Protein AF-A0A358DXE5-F1 (afdb_monomer_lite)

Organism: NCBI:txid589873

pLDDT: mean 89.89, std 9.3, range [58.56, 98.38]

Radius of gyration: 18.25 Å; chains: 1; bounding box: 36×35×65 Å

Foldseek 3Di:
DDWDFQADAQKKWFADPNWIWIFHHDPDDPVPTGDTGTFDKAWDDWQPDDDPNFTWTWIWTDRPPDIDIATDGPPQDDDLVQFDDDPPDGSRMDGAHPQWTFTAHSDHRPDDGCRHVNIHGNVNDPDDDFWDQWDFAQDDDPPDPDDSVDGPGTDVVRGTTDD

InterPro domains:
  IPR000223 Peptidase S26A, signal peptidase I [PR00727] (1-13)
  IPR000223 Peptidase S26A, signal peptidase I [PR00727] (96-115)
  IPR000223 Peptidase S26A, signal peptidase I [PTHR43390] (1-136)
  IPR000223 Peptidase S26A, signal peptidase I [TIGR02227] (1-136)
  IPR019533 Peptidase S26 [PF10502] (1-133)
  IPR019533 Peptidase S26 [cd06530] (101-129)
  IPR019757 Peptidase S26A, signal peptidase I, lysine active site [PS00760] (3-15)
  IPR019758 Peptidase S26A, signal peptidase I, conserved site [PS00761] (101-114)
  IPR019766 Signal peptidase I, all-beta subdomain [G3DSA:2.170.230.10] (13-95)
  IPR036286 LexA/Signal peptidase-like superfamily [SSF51306] (1-161)

Secondary structure (DSSP, 8-state):
---EEEE-TT-EEEEETTEEEEE----S-GGGSPP-EEPPEEEEEEEEEEETTEEEEEEEEEETTEEEEEEE-SS----GGGS---TTS-TTEEEPPTTEEEEE-SBGGG--SHHHH--EEGGG------EE---EE----TT--S-TTS-SEE-GGG-EE--

Structure (mmCIF, N/CA/C/O backbone):
data_AF-A0A358DXE5-F1
#
_entry.id   AF-A0A358DXE5-F1
#
loop_
_atom_site.group_PDB
_atom_site.id
_atom_site.type_symbol
_atom_site.label_atom_id
_atom_site.label_alt_id
_atom_site.label_comp_id
_atom_site.label_asym_id
_atom_site.label_entity_id
_atom_site.label_seq_id
_atom_site.pdbx_PDB_ins_code
_atom_site.Cartn_x
_atom_site.Cartn_y
_atom_site.Cartn_z
_atom_site.occupancy
_atom_site.B_iso_or_equiv
_atom_site.auth_seq_id
_atom_site.auth_comp_id
_atom_site.auth_asym_id
_atom_site.auth_atom_id
_atom_site.pdbx_PDB_model_num
ATOM 1 N N . TYR A 1 1 ? -9.423 -4.821 -10.166 1.00 83.38 1 TYR A N 1
ATOM 2 C CA . TYR A 1 1 ? -8.188 -4.183 -9.662 1.00 83.38 1 TYR A CA 1
ATOM 3 C C . TYR A 1 1 ? -7.324 -5.237 -8.998 1.00 83.38 1 TYR A C 1
ATOM 5 O O . TYR A 1 1 ? -7.888 -6.139 -8.401 1.00 83.38 1 TYR A O 1
ATOM 13 N N . ILE A 1 2 ? -5.997 -5.115 -9.071 1.00 90.69 2 ILE A N 1
ATOM 14 C CA . ILE A 1 2 ? -5.077 -5.887 -8.223 1.00 90.69 2 ILE A CA 1
ATOM 15 C C . ILE A 1 2 ? -4.448 -4.903 -7.235 1.00 90.69 2 ILE A C 1
ATOM 17 O O . ILE A 1 2 ? -3.934 -3.847 -7.633 1.00 90.69 2 ILE A O 1
ATOM 21 N N . LYS A 1 3 ? -4.605 -5.208 -5.949 1.00 95.06 3 LYS A N 1
ATOM 22 C CA . LYS A 1 3 ? -4.135 -4.436 -4.797 1.00 95.06 3 LYS A CA 1
ATOM 23 C C . LYS A 1 3 ? -3.780 -5.419 -3.688 1.00 95.06 3 LYS A C 1
ATOM 25 O O . LYS A 1 3 ? -4.319 -6.523 -3.650 1.00 95.06 3 LYS A O 1
ATOM 30 N N . ARG A 1 4 ? -2.902 -5.002 -2.790 1.00 95.44 4 ARG A N 1
ATOM 31 C CA . ARG A 1 4 ? -2.507 -5.767 -1.617 1.00 95.44 4 ARG A CA 1
ATOM 32 C C . ARG A 1 4 ? -3.331 -5.344 -0.417 1.00 95.44 4 ARG A C 1
ATOM 34 O O . ARG A 1 4 ? -3.495 -4.149 -0.189 1.00 95.44 4 ARG A O 1
ATOM 41 N N . VAL A 1 5 ? -3.825 -6.314 0.343 1.00 96.50 5 VAL A N 1
ATOM 42 C CA . VAL A 1 5 ? -4.445 -6.062 1.648 1.00 96.50 5 VAL A CA 1
ATOM 43 C C . VAL A 1 5 ? -3.354 -5.659 2.632 1.00 96.50 5 VAL A C 1
ATOM 45 O O . VAL A 1 5 ? -2.365 -6.370 2.780 1.00 96.50 5 VAL A O 1
ATOM 48 N N . VAL A 1 6 ? -3.530 -4.500 3.260 1.00 97.31 6 VAL A N 1
ATOM 49 C CA . VAL A 1 6 ? -2.579 -3.911 4.211 1.00 97.31 6 VAL A CA 1
ATOM 50 C C . VAL A 1 6 ? -3.189 -3.794 5.603 1.00 97.31 6 VAL A C 1
ATOM 52 O O . VAL A 1 6 ? -2.491 -4.042 6.575 1.00 97.31 6 VAL A O 1
ATOM 55 N N . GLY A 1 7 ? -4.474 -3.443 5.707 1.00 96.69 7 GLY A N 1
ATOM 56 C CA . GLY A 1 7 ? -5.202 -3.396 6.979 1.00 96.69 7 GLY A CA 1
ATOM 57 C C . GLY A 1 7 ? -6.386 -4.357 6.987 1.00 96.69 7 GLY A C 1
ATOM 58 O O . GLY A 1 7 ? -7.148 -4.405 6.013 1.00 96.69 7 GLY A O 1
ATOM 59 N N . LEU A 1 8 ? -6.526 -5.098 8.083 1.00 95.81 8 LEU A N 1
ATOM 60 C CA . LEU A 1 8 ? -7.615 -6.035 8.354 1.00 95.81 8 LEU A CA 1
ATOM 61 C C . LEU A 1 8 ? -8.721 -5.364 9.186 1.00 95.81 8 LEU A C 1
ATOM 63 O O . LEU A 1 8 ? -8.469 -4.319 9.788 1.00 95.81 8 LEU A O 1
ATOM 67 N N . PRO A 1 9 ? -9.937 -5.943 9.246 1.00 96.62 9 PRO A N 1
ATOM 68 C CA . PRO A 1 9 ? -11.006 -5.468 10.121 1.00 96.62 9 PRO A CA 1
ATOM 69 C C . PRO A 1 9 ? -10.535 -5.116 11.538 1.00 96.62 9 PRO A C 1
ATOM 71 O O . PRO A 1 9 ? -9.909 -5.927 12.217 1.00 96.62 9 PRO A O 1
ATOM 74 N N . GLY A 1 10 ? -10.850 -3.898 11.982 1.00 94.75 10 GLY A N 1
ATOM 75 C CA . GLY A 1 10 ? -10.503 -3.371 13.302 1.00 94.75 10 GLY A CA 1
ATOM 76 C C . GLY A 1 10 ? -9.097 -2.776 13.433 1.00 94.75 10 GLY A C 1
ATOM 77 O O . GLY A 1 10 ? -8.818 -2.125 14.443 1.00 94.75 10 GLY A O 1
ATOM 78 N N . ASP A 1 11 ? -8.224 -2.931 12.435 1.00 96.44 11 ASP A N 1
ATOM 79 C CA . ASP A 1 11 ? -6.910 -2.289 12.443 1.00 96.44 11 ASP A CA 1
ATOM 80 C C . ASP A 1 11 ? -7.035 -0.768 12.305 1.00 96.44 11 ASP A C 1
ATOM 82 O O . ASP A 1 11 ? -7.905 -0.241 11.609 1.00 96.44 11 ASP A O 1
ATOM 86 N N . THR A 1 12 ? -6.109 -0.041 12.927 1.00 97.25 12 THR A N 1
ATOM 87 C CA . THR A 1 12 ? -5.862 1.370 12.611 1.00 97.25 12 THR A CA 1
ATOM 88 C C . THR A 1 12 ? -4.657 1.473 11.686 1.00 97.25 12 THR A C 1
ATOM 90 O O . THR A 1 12 ? -3.554 1.065 12.051 1.00 97.25 12 THR A O 1
ATOM 93 N N . VAL A 1 13 ? -4.853 2.058 10.509 1.00 98.12 13 VAL A N 1
ATOM 94 C CA . VAL A 1 13 ? -3.810 2.303 9.509 1.00 98.12 13 VAL A CA 1
ATOM 95 C C . VAL A 1 13 ? -3.529 3.798 9.439 1.00 98.12 13 VAL A C 1
ATOM 97 O O . VAL A 1 13 ? -4.449 4.599 9.300 1.00 98.12 13 VAL A O 1
ATOM 100 N N . VAL A 1 14 ? -2.255 4.182 9.494 1.00 97.94 14 VAL A N 1
ATOM 101 C CA . VAL A 1 14 ? -1.805 5.567 9.304 1.00 97.94 14 VAL A CA 1
ATOM 102 C C . VAL A 1 14 ? -0.798 5.620 8.163 1.00 97.94 14 VAL A C 1
ATOM 104 O O . VAL A 1 14 ? 0.125 4.811 8.108 1.00 97.94 14 VAL A O 1
ATOM 107 N N . TYR A 1 15 ? -0.942 6.591 7.262 1.00 97.31 15 TYR A N 1
ATOM 108 C CA . TYR A 1 15 ? 0.028 6.846 6.195 1.00 97.31 15 TYR A CA 1
ATOM 109 C C . TYR A 1 15 ? 0.668 8.220 6.381 1.00 97.31 15 TYR A C 1
ATOM 111 O O . TYR A 1 15 ? -0.001 9.247 6.303 1.00 97.31 15 TYR A O 1
ATOM 119 N N . GLN A 1 16 ? 1.971 8.277 6.628 1.00 94.75 16 GLN A N 1
ATOM 120 C CA . GLN A 1 16 ? 2.664 9.548 6.840 1.00 94.75 16 GLN A CA 1
ATOM 121 C C . GLN A 1 16 ? 4.083 9.476 6.299 1.00 94.75 16 GLN A C 1
ATOM 123 O O . GLN A 1 16 ? 4.772 8.490 6.523 1.00 94.75 16 GLN A O 1
ATOM 128 N N . ASN A 1 17 ? 4.532 10.519 5.592 1.00 92.94 17 ASN A N 1
ATOM 129 C CA . ASN A 1 17 ? 5.890 10.600 5.034 1.00 92.94 17 ASN A CA 1
ATOM 130 C C . ASN A 1 17 ? 6.265 9.349 4.220 1.00 92.94 17 ASN A C 1
ATOM 132 O O . ASN A 1 17 ? 7.343 8.779 4.371 1.00 92.94 17 ASN A O 1
ATOM 136 N N . LYS A 1 18 ? 5.316 8.878 3.402 1.00 94.69 18 LYS A N 1
ATOM 137 C CA . LYS A 1 18 ? 5.397 7.638 2.616 1.00 94.69 18 LYS A CA 1
ATOM 138 C C . LYS A 1 18 ? 5.538 6.341 3.416 1.00 94.69 18 LYS A C 1
ATOM 140 O O . LYS A 1 18 ? 5.681 5.283 2.817 1.00 94.69 18 LYS A O 1
ATOM 145 N N . GLN A 1 19 ? 5.462 6.386 4.738 1.00 95.94 19 GLN A N 1
ATOM 146 C CA . GLN A 1 19 ? 5.503 5.230 5.622 1.00 95.94 19 GLN A CA 1
ATOM 147 C C . GLN A 1 19 ? 4.081 4.805 6.006 1.00 95.94 19 GLN A C 1
ATOM 149 O O . GLN A 1 19 ? 3.244 5.640 6.353 1.00 95.94 19 GLN A O 1
ATOM 154 N N . VAL A 1 20 ? 3.820 3.497 5.956 1.00 97.75 20 VAL A N 1
ATOM 155 C CA . VAL A 1 20 ? 2.609 2.895 6.527 1.00 97.75 20 VAL A CA 1
ATOM 156 C C . VAL A 1 20 ? 2.902 2.539 7.979 1.00 97.75 20 VAL A C 1
ATOM 158 O O . VAL A 1 20 ? 3.959 1.980 8.281 1.00 97.75 20 VAL A O 1
ATOM 161 N N . TYR A 1 21 ? 1.962 2.843 8.861 1.00 97.94 21 TYR A N 1
ATOM 162 C CA . TYR A 1 21 ? 1.954 2.400 10.243 1.00 97.94 21 TYR A CA 1
ATOM 163 C C . TYR A 1 21 ? 0.656 1.656 10.524 1.00 97.94 21 TYR A C 1
ATOM 165 O O . TYR A 1 21 ? -0.402 2.062 10.041 1.00 97.94 21 TYR A O 1
ATOM 173 N N . ILE A 1 22 ? 0.736 0.592 11.315 1.00 97.06 22 ILE A N 1
ATOM 174 C CA . ILE A 1 22 ? -0.414 -0.234 11.675 1.00 97.06 22 ILE A CA 1
ATOM 175 C C . ILE A 1 22 ? -0.456 -0.385 13.188 1.00 97.06 22 ILE A C 1
ATOM 177 O O . ILE A 1 22 ? 0.556 -0.607 13.851 1.00 97.06 22 ILE A O 1
ATOM 181 N N . LYS A 1 23 ? -1.650 -0.230 13.743 1.00 94.88 23 LYS A N 1
ATOM 182 C CA . LYS A 1 23 ? -1.994 -0.683 15.082 1.00 94.88 23 LYS A CA 1
ATOM 183 C C . LYS A 1 23 ? -3.062 -1.748 14.901 1.00 94.88 23 LYS A C 1
ATOM 185 O O . LYS A 1 23 ? -4.155 -1.423 14.442 1.00 94.88 23 LYS A O 1
ATOM 190 N N . SER A 1 24 ? -2.739 -2.989 15.243 1.00 92.44 24 SER A N 1
ATOM 191 C CA . SER A 1 24 ? -3.676 -4.102 15.097 1.00 92.44 24 SER A CA 1
ATOM 192 C C . SER A 1 24 ? -4.948 -3.897 15.920 1.00 92.44 24 SER A C 1
ATOM 194 O O . SER A 1 24 ? -4.913 -3.208 16.952 1.00 92.44 24 SER A O 1
ATOM 196 N N . LYS A 1 25 ? -6.048 -4.522 15.479 1.00 91.00 25 LYS A N 1
ATOM 197 C CA . LYS A 1 25 ? -7.308 -4.591 16.230 1.00 91.00 25 LYS A CA 1
ATOM 198 C C . LYS A 1 25 ? -7.049 -4.923 17.699 1.00 91.00 25 LYS A C 1
ATOM 200 O 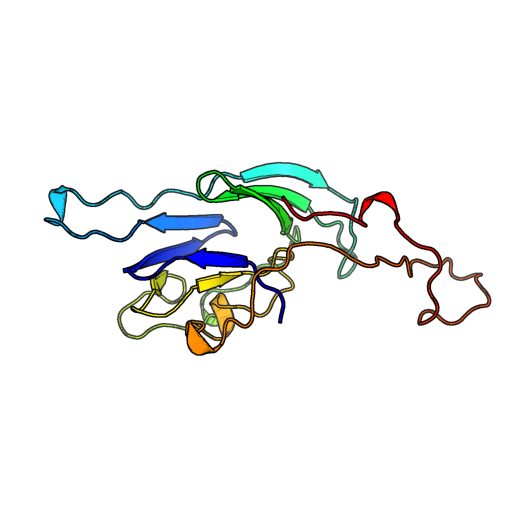O . LYS A 1 25 ? -6.259 -5.805 18.034 1.00 91.00 25 LYS A O 1
ATOM 205 N N . CYS A 1 26 ? -7.715 -4.184 18.579 1.00 82.38 26 CYS A N 1
ATOM 206 C CA . CYS A 1 26 ? -7.637 -4.399 20.012 1.00 82.38 26 CYS A CA 1
ATOM 207 C C . CYS A 1 26 ? -8.977 -4.904 20.536 1.00 82.38 26 CYS A C 1
ATOM 209 O O . CYS A 1 26 ? -9.938 -4.143 20.597 1.00 82.38 26 CYS A O 1
ATOM 211 N N . ASP A 1 27 ? -9.012 -6.172 20.937 1.00 72.88 27 ASP A N 1
ATOM 212 C CA . ASP A 1 27 ? -10.214 -6.828 21.465 1.00 72.88 27 ASP A CA 1
ATOM 213 C C . ASP A 1 27 ? -10.329 -6.737 23.004 1.00 72.88 27 ASP A C 1
ATOM 215 O O . ASP A 1 27 ? -11.270 -7.264 23.593 1.00 72.88 27 ASP A O 1
ATOM 219 N N . GLY A 1 28 ? -9.370 -6.080 23.673 1.00 68.75 28 GLY A N 1
ATOM 220 C CA . GLY A 1 28 ? -9.258 -6.004 25.137 1.00 68.75 28 GLY A CA 1
ATOM 221 C C . GLY A 1 28 ? -9.285 -4.581 25.706 1.00 68.75 28 GLY A C 1
ATOM 222 O O . GLY A 1 28 ? -9.575 -3.608 25.013 1.00 68.75 28 GLY A O 1
ATOM 223 N N . ALA A 1 29 ? -8.962 -4.442 26.997 1.00 66.38 29 ALA A N 1
ATOM 224 C CA . ALA A 1 29 ? -8.854 -3.131 27.641 1.00 66.38 29 ALA A CA 1
ATOM 225 C C . ALA A 1 29 ? -7.810 -2.250 26.927 1.00 66.38 29 ALA A C 1
ATOM 227 O O . ALA A 1 29 ? -6.751 -2.739 26.536 1.00 66.38 29 ALA A O 1
ATOM 228 N N . GLN A 1 30 ? -8.065 -0.938 26.819 1.00 63.91 30 GLN A N 1
ATOM 229 C CA . GLN A 1 30 ? -7.209 0.020 26.093 1.00 63.91 30 GLN A CA 1
ATOM 230 C C . GLN A 1 30 ? -5.714 -0.061 26.472 1.00 63.91 30 GLN A C 1
ATOM 232 O O . GLN A 1 30 ? -4.844 0.226 25.651 1.00 63.91 30 GLN A O 1
ATOM 237 N N . SER A 1 31 ? -5.421 -0.451 27.718 1.00 62.72 31 SER A N 1
ATOM 238 C CA . SER A 1 31 ? -4.077 -0.623 28.283 1.00 62.72 31 SER A CA 1
ATOM 239 C C . SER A 1 31 ? -3.295 -1.820 27.724 1.00 62.72 31 SER A C 1
ATOM 241 O O . SER A 1 31 ? -2.082 -1.879 27.908 1.00 62.72 31 SER A O 1
ATOM 243 N N . GLN A 1 32 ? -3.962 -2.755 27.045 1.00 66.69 32 GLN A N 1
ATOM 244 C CA . GLN A 1 32 ? -3.379 -3.961 26.446 1.00 66.69 32 GLN A CA 1
ATOM 245 C C . GLN A 1 32 ? -3.262 -3.874 24.919 1.00 66.69 32 GLN A C 1
ATOM 247 O O . GLN A 1 32 ? -2.721 -4.778 24.287 1.00 66.69 32 GLN A O 1
ATOM 252 N N . CYS A 1 33 ? -3.753 -2.793 24.310 1.00 78.25 33 CYS A N 1
ATOM 253 C CA . CYS A 1 33 ? -3.669 -2.621 22.869 1.00 78.25 33 CYS A CA 1
ATOM 254 C C . CYS A 1 33 ? -2.221 -2.419 22.409 1.00 78.25 33 CYS A C 1
ATOM 256 O O . CYS A 1 33 ? -1.456 -1.671 23.025 1.00 78.25 33 CYS A O 1
ATOM 258 N N . GLY A 1 34 ? -1.882 -3.017 21.263 1.00 78.69 34 GLY A N 1
ATOM 259 C CA . GLY A 1 34 ? -0.615 -2.772 20.581 1.00 78.69 34 GLY A CA 1
ATOM 260 C C . GLY A 1 34 ? -0.392 -1.284 20.290 1.00 78.69 34 GLY A C 1
ATOM 261 O O . GLY A 1 34 ? -1.332 -0.489 20.183 1.00 78.69 34 GLY A O 1
ATOM 262 N N . LYS A 1 35 ? 0.876 -0.886 20.175 1.00 90.44 35 LYS A N 1
ATOM 263 C CA . LYS A 1 35 ? 1.241 0.467 19.741 1.00 90.44 35 LYS A CA 1
ATOM 264 C C . LYS A 1 35 ? 1.127 0.564 18.221 1.00 90.44 35 LYS A C 1
ATOM 266 O O . LYS A 1 35 ? 1.240 -0.438 17.527 1.00 90.44 35 LYS A O 1
ATOM 271 N N . LEU A 1 36 ? 0.932 1.780 17.721 1.00 94.62 36 LEU A N 1
ATOM 272 C CA . LEU A 1 36 ? 1.073 2.068 16.299 1.00 94.62 36 LEU A CA 1
ATOM 273 C C . LEU A 1 36 ? 2.544 1.864 15.909 1.00 94.62 36 LEU A C 1
ATOM 275 O O . LEU A 1 36 ? 3.412 2.581 16.410 1.00 94.62 36 LEU A O 1
ATOM 279 N N . THR A 1 37 ? 2.825 0.881 15.059 1.00 96.00 37 THR A N 1
ATOM 280 C CA . THR A 1 37 ? 4.185 0.527 14.635 1.00 96.00 37 THR A CA 1
ATOM 281 C C . THR A 1 37 ? 4.364 0.756 13.137 1.00 96.00 37 THR A C 1
ATOM 283 O O . THR A 1 37 ? 3.415 0.585 12.371 1.00 96.00 37 THR A O 1
ATOM 286 N N . PRO A 1 38 ? 5.557 1.182 12.685 1.00 97.56 38 PRO A N 1
ATOM 287 C CA . PRO A 1 38 ? 5.838 1.273 11.260 1.00 97.56 38 PRO A CA 1
ATOM 288 C C . PRO A 1 38 ? 5.879 -0.128 10.653 1.00 97.56 38 PRO A C 1
ATOM 290 O O . PRO A 1 38 ? 6.501 -1.031 11.211 1.00 97.56 38 PRO A O 1
ATOM 293 N N . VAL A 1 39 ? 5.265 -0.284 9.484 1.00 97.50 39 VAL A N 1
ATOM 294 C CA . VAL A 1 39 ? 5.465 -1.467 8.645 1.00 97.50 39 VAL A CA 1
ATOM 295 C C . VAL A 1 39 ? 6.931 -1.478 8.182 1.00 97.50 39 VAL A C 1
ATOM 297 O O . VAL A 1 39 ? 7.360 -0.490 7.576 1.00 97.50 39 VAL A O 1
ATOM 300 N N . PRO A 1 40 ? 7.724 -2.525 8.477 1.00 98.06 40 PRO A N 1
ATOM 301 C CA . PRO A 1 40 ? 9.138 -2.559 8.119 1.00 98.06 40 PRO A CA 1
ATOM 302 C C . PRO A 1 40 ? 9.379 -2.401 6.617 1.00 98.06 40 PRO A C 1
ATOM 304 O O . PRO A 1 40 ? 8.638 -2.949 5.796 1.00 98.06 40 PRO A O 1
ATOM 307 N N . LEU A 1 41 ? 10.437 -1.662 6.282 1.00 97.12 41 LEU A N 1
ATOM 308 C CA . LEU A 1 41 ? 10.863 -1.383 4.917 1.00 97.12 41 LEU A CA 1
ATOM 309 C C . LEU A 1 41 ? 12.372 -1.502 4.792 1.00 97.12 41 LEU A C 1
ATOM 311 O O . LEU A 1 41 ? 13.108 -0.777 5.462 1.00 97.12 41 LEU A O 1
ATOM 315 N N . ASP A 1 42 ? 12.799 -2.313 3.837 1.00 97.94 42 ASP A N 1
ATOM 316 C CA . ASP A 1 42 ? 14.195 -2.459 3.457 1.00 97.94 42 ASP A CA 1
ATOM 317 C C . ASP A 1 42 ? 14.394 -1.847 2.069 1.00 97.94 42 ASP A C 1
ATOM 319 O O . ASP A 1 42 ? 13.668 -2.165 1.126 1.00 97.94 42 ASP A O 1
ATOM 323 N N . PHE A 1 43 ? 15.343 -0.919 1.926 1.00 97.69 43 PHE A N 1
ATOM 324 C CA . PHE A 1 43 ? 15.689 -0.375 0.611 1.00 97.69 43 PHE A CA 1
ATOM 325 C C . PHE A 1 43 ? 16.428 -1.435 -0.202 1.00 97.69 43 PHE A C 1
ATOM 327 O O . PHE A 1 43 ? 17.406 -2.002 0.281 1.00 97.69 43 PHE A O 1
ATOM 334 N N . VAL A 1 44 ? 15.985 -1.661 -1.438 1.00 97.31 44 VAL A N 1
ATOM 335 C CA . VAL A 1 44 ? 16.623 -2.619 -2.344 1.00 97.31 44 VAL A CA 1
ATOM 336 C C . VAL A 1 44 ? 17.518 -1.878 -3.326 1.00 97.31 44 VAL A C 1
ATOM 338 O O . VAL A 1 44 ? 18.735 -2.039 -3.305 1.00 97.31 44 VAL A O 1
ATOM 341 N N . GLU A 1 45 ? 16.929 -1.026 -4.165 1.00 96.69 45 GLU A N 1
ATOM 342 C CA . GLU A 1 45 ? 17.672 -0.281 -5.178 1.00 96.69 45 GLU A CA 1
ATOM 343 C C . GLU A 1 45 ? 16.906 0.935 -5.717 1.00 96.69 45 GLU A C 1
ATOM 345 O O . GLU A 1 45 ? 15.747 1.197 -5.379 1.00 96.69 45 GLU A O 1
ATOM 350 N N . ARG A 1 46 ? 17.564 1.695 -6.597 1.00 95.00 46 ARG A N 1
ATOM 351 C CA . ARG A 1 46 ? 16.958 2.796 -7.347 1.00 95.00 46 ARG A CA 1
ATOM 352 C C . ARG A 1 46 ? 17.352 2.710 -8.817 1.00 95.00 46 ARG A C 1
ATOM 354 O O . ARG A 1 46 ? 18.536 2.680 -9.133 1.00 95.00 46 ARG A O 1
ATOM 361 N N . GLY A 1 47 ? 16.363 2.847 -9.698 1.00 88.88 47 GLY A N 1
ATOM 362 C CA . GLY A 1 47 ? 16.583 3.032 -11.134 1.00 88.88 47 GLY A CA 1
ATOM 363 C C . GLY A 1 47 ? 16.341 1.817 -12.019 1.00 88.88 47 GLY A C 1
ATOM 364 O O . GLY A 1 47 ? 16.477 1.975 -13.225 1.00 88.88 47 GLY A O 1
ATOM 365 N N . GLU A 1 48 ? 15.923 0.681 -11.456 1.00 89.44 48 GLU A N 1
ATOM 366 C CA . GLU A 1 48 ? 15.382 -0.456 -12.221 1.00 89.44 48 GLU A CA 1
ATOM 367 C C . GLU A 1 48 ? 14.121 -0.055 -13.003 1.00 89.44 48 GLU A C 1
ATOM 369 O O . GLU A 1 48 ? 13.932 -0.447 -14.149 1.00 89.44 48 GLU A O 1
ATOM 374 N N . PHE A 1 49 ? 13.276 0.789 -12.401 1.00 89.62 49 PHE A N 1
ATOM 375 C CA . PHE A 1 49 ? 12.057 1.296 -13.024 1.00 89.62 49 PHE A CA 1
ATOM 376 C C . PHE A 1 49 ? 12.113 2.812 -13.190 1.00 89.62 49 PHE A C 1
ATOM 378 O O . PHE A 1 49 ? 12.573 3.536 -12.298 1.00 89.62 49 PHE A O 1
ATOM 385 N N . VAL A 1 50 ? 11.578 3.301 -14.308 1.00 89.06 50 VAL A N 1
ATOM 386 C CA . VAL A 1 50 ? 11.404 4.731 -14.582 1.00 89.06 50 VAL A CA 1
ATOM 387 C C . VAL A 1 50 ? 9.923 5.048 -14.740 1.00 89.06 50 VAL A C 1
ATOM 389 O O . VAL A 1 50 ? 9.195 4.353 -15.442 1.00 89.06 50 VAL A O 1
ATOM 392 N N . GLN A 1 51 ? 9.473 6.116 -14.090 1.00 89.44 51 GLN A N 1
ATOM 393 C CA . GLN A 1 51 ? 8.126 6.652 -14.254 1.00 89.44 51 GLN A CA 1
ATOM 394 C C . GLN A 1 51 ? 8.178 8.173 -14.153 1.00 89.44 51 GLN A C 1
ATOM 396 O O . GLN A 1 51 ? 8.886 8.699 -13.299 1.00 89.44 51 GLN A O 1
ATOM 401 N N . ASP A 1 52 ? 7.441 8.877 -15.015 1.00 89.00 52 ASP A N 1
ATOM 402 C CA . ASP A 1 52 ? 7.388 10.347 -15.030 1.00 89.00 52 ASP A CA 1
ATOM 403 C C . ASP A 1 52 ? 8.798 10.985 -15.081 1.00 89.00 52 ASP A C 1
ATOM 405 O O . ASP A 1 52 ? 9.098 11.949 -14.383 1.00 89.00 52 ASP A O 1
ATOM 409 N N . MET A 1 53 ? 9.693 10.399 -15.894 1.00 89.31 53 MET A N 1
ATOM 410 C CA . MET A 1 53 ? 11.122 10.751 -16.025 1.00 89.31 53 MET A CA 1
ATOM 411 C C . MET A 1 53 ? 11.969 10.591 -14.747 1.00 89.31 53 MET A C 1
ATOM 413 O O . MET A 1 53 ? 13.153 10.930 -14.744 1.00 89.31 53 MET A O 1
ATOM 417 N N . ALA A 1 54 ? 11.412 10.040 -13.669 1.00 92.19 54 ALA A N 1
ATOM 418 C CA . ALA A 1 54 ? 12.127 9.778 -12.431 1.00 92.19 54 ALA A CA 1
ATOM 419 C C . ALA A 1 54 ? 12.465 8.291 -12.278 1.00 92.19 54 ALA A C 1
ATOM 421 O O . ALA A 1 54 ? 11.636 7.405 -12.491 1.00 92.19 54 ALA A O 1
ATOM 422 N N . LYS A 1 55 ? 13.691 8.023 -11.825 1.00 95.44 55 LYS A N 1
ATOM 423 C CA . LYS A 1 55 ? 14.121 6.692 -11.384 1.00 95.44 55 LYS A CA 1
ATOM 424 C C . LYS A 1 55 ? 13.420 6.340 -10.073 1.00 95.44 55 LYS A C 1
ATOM 426 O O . LYS A 1 55 ? 13.645 7.005 -9.058 1.00 95.44 55 LYS A O 1
ATOM 431 N N . LEU A 1 56 ? 12.584 5.309 -10.097 1.00 96.44 56 LEU A N 1
ATOM 432 C CA . LEU A 1 56 ? 11.851 4.836 -8.928 1.00 96.44 56 LEU A CA 1
ATOM 433 C C . LEU A 1 56 ? 12.785 4.135 -7.938 1.00 96.44 56 LEU A C 1
ATOM 435 O O . LEU A 1 56 ? 13.834 3.601 -8.304 1.00 96.44 56 LEU A O 1
ATOM 439 N N . MET A 1 57 ? 12.388 4.161 -6.671 1.00 97.50 57 MET A N 1
ATOM 440 C CA . MET A 1 57 ? 13.028 3.437 -5.579 1.00 97.50 57 MET A CA 1
ATOM 441 C C . MET A 1 57 ? 12.229 2.172 -5.290 1.00 97.50 57 MET A C 1
ATOM 443 O O . MET A 1 57 ? 11.016 2.260 -5.077 1.00 97.50 57 MET A O 1
ATOM 447 N N . ARG A 1 58 ? 12.905 1.025 -5.252 1.00 98.00 58 ARG A N 1
ATOM 448 C CA . ARG A 1 58 ? 12.320 -0.252 -4.853 1.00 98.00 58 ARG A CA 1
ATOM 449 C C . ARG A 1 58 ? 12.660 -0.542 -3.396 1.00 98.00 58 ARG A C 1
ATOM 451 O O . ARG A 1 58 ? 13.810 -0.405 -2.977 1.00 98.00 58 ARG A O 1
ATOM 458 N N . TYR A 1 59 ? 11.642 -0.919 -2.636 1.00 98.06 59 TYR A N 1
ATOM 459 C CA . TYR A 1 59 ? 11.761 -1.361 -1.250 1.00 98.06 59 TYR A CA 1
ATOM 460 C C . TYR A 1 59 ? 11.076 -2.709 -1.095 1.00 98.06 59 TYR A C 1
ATOM 462 O O . TYR A 1 59 ? 10.063 -2.942 -1.750 1.00 98.06 59 TYR A O 1
ATOM 470 N N . THR A 1 60 ? 11.559 -3.530 -0.174 1.00 98.12 60 THR A N 1
ATOM 471 C CA . THR A 1 60 ? 10.824 -4.691 0.318 1.00 98.12 60 THR A CA 1
ATOM 472 C C . THR A 1 60 ? 10.071 -4.280 1.580 1.00 98.12 60 THR A C 1
ATOM 474 O O . THR A 1 60 ? 10.668 -3.816 2.549 1.00 98.12 60 THR A O 1
ATOM 477 N N . GLU A 1 61 ? 8.748 -4.415 1.562 1.00 97.62 61 GLU A N 1
ATOM 478 C CA . GLU A 1 61 ? 7.865 -4.172 2.699 1.00 97.62 61 GLU A CA 1
ATOM 479 C C . GLU A 1 61 ? 7.448 -5.493 3.354 1.00 97.62 61 GLU A C 1
ATOM 481 O O . GLU A 1 61 ? 7.112 -6.461 2.668 1.00 97.62 61 GLU A O 1
ATOM 486 N N . THR A 1 62 ? 7.449 -5.526 4.689 1.00 97.12 62 THR A N 1
ATOM 487 C CA . THR A 1 62 ? 7.090 -6.718 5.473 1.00 97.12 62 THR A CA 1
ATOM 488 C C . THR A 1 62 ? 5.767 -6.507 6.212 1.00 97.12 62 THR A C 1
ATOM 490 O O . THR A 1 62 ? 5.697 -5.704 7.137 1.00 97.12 62 THR A O 1
ATOM 493 N N . LEU A 1 63 ? 4.719 -7.238 5.829 1.00 93.44 63 LEU A N 1
ATOM 494 C CA . LEU A 1 63 ? 3.401 -7.232 6.473 1.00 93.44 63 LEU A CA 1
ATOM 495 C C . LEU A 1 63 ? 3.192 -8.558 7.211 1.00 93.44 63 LEU A C 1
ATOM 497 O O . LEU A 1 63 ? 2.865 -9.573 6.594 1.00 93.44 63 LEU A O 1
ATOM 501 N N . GLY A 1 64 ? 3.397 -8.555 8.530 1.00 89.19 64 GLY A N 1
ATOM 502 C CA . GLY A 1 64 ? 3.452 -9.797 9.305 1.00 89.19 64 GLY A CA 1
ATOM 503 C C . GLY A 1 64 ? 4.599 -10.674 8.802 1.00 89.19 64 GLY A C 1
ATOM 504 O O . GLY A 1 64 ? 5.742 -10.226 8.782 1.00 89.19 64 GLY A O 1
ATOM 505 N N . ASP A 1 65 ? 4.279 -11.878 8.333 1.00 90.31 65 ASP A N 1
ATOM 506 C CA . ASP A 1 65 ? 5.263 -12.825 7.789 1.00 90.31 65 ASP A CA 1
ATOM 507 C C . ASP A 1 65 ? 5.465 -12.695 6.268 1.00 90.31 65 ASP A C 1
ATOM 509 O O . ASP A 1 65 ? 6.326 -13.356 5.690 1.00 90.31 65 ASP A O 1
ATOM 513 N N . VAL A 1 66 ? 4.682 -11.842 5.595 1.00 91.50 66 VAL A N 1
ATOM 514 C CA . VAL A 1 66 ? 4.708 -11.707 4.133 1.00 91.50 66 VAL A CA 1
ATOM 515 C C . VAL A 1 66 ? 5.601 -10.545 3.720 1.00 91.50 66 VAL A C 1
ATOM 517 O O . VAL A 1 66 ? 5.366 -9.395 4.098 1.00 91.50 66 VAL A O 1
ATOM 520 N N . LYS A 1 67 ? 6.586 -10.829 2.866 1.00 95.75 67 LYS A N 1
ATOM 521 C CA . LYS A 1 67 ? 7.428 -9.818 2.216 1.00 95.75 67 LYS A CA 1
ATOM 522 C C . LYS A 1 67 ? 6.966 -9.569 0.789 1.00 95.75 67 LYS A C 1
ATOM 524 O O . LYS A 1 67 ? 6.559 -10.492 0.095 1.00 95.75 67 LYS A O 1
ATOM 529 N N . HIS A 1 68 ? 7.023 -8.321 0.347 1.00 94.62 68 HIS A N 1
ATOM 530 C CA . HIS A 1 68 ? 6.712 -7.961 -1.033 1.00 94.62 68 HIS A CA 1
ATOM 531 C C . HIS A 1 68 ? 7.416 -6.674 -1.441 1.00 94.62 68 HIS A C 1
ATOM 533 O O . HIS A 1 68 ? 7.696 -5.816 -0.606 1.00 94.62 68 HIS A O 1
ATOM 539 N N . ASP A 1 69 ? 7.648 -6.517 -2.738 1.00 96.69 69 ASP A N 1
ATOM 540 C CA . ASP A 1 69 ? 8.286 -5.319 -3.260 1.00 96.69 69 ASP A CA 1
ATOM 541 C C . ASP A 1 69 ? 7.283 -4.217 -3.569 1.00 96.69 69 ASP A C 1
ATOM 543 O O . ASP A 1 69 ? 6.178 -4.446 -4.064 1.00 96.69 69 ASP A O 1
ATOM 547 N N . ILE A 1 70 ? 7.711 -2.990 -3.299 1.00 97.69 70 ILE A N 1
ATOM 548 C CA . ILE A 1 70 ? 6.955 -1.774 -3.545 1.00 97.69 70 ILE A CA 1
ATOM 549 C C . ILE A 1 70 ? 7.831 -0.771 -4.284 1.00 97.69 70 ILE A C 1
ATOM 551 O O . ILE A 1 70 ? 9.045 -0.698 -4.081 1.00 97.69 70 ILE A O 1
ATOM 555 N N . LEU A 1 71 ? 7.200 0.053 -5.111 1.00 97.56 71 LEU A N 1
ATOM 556 C CA . LEU A 1 71 ? 7.845 1.150 -5.815 1.00 97.56 71 LEU A CA 1
ATOM 557 C C . LEU A 1 71 ? 7.407 2.483 -5.222 1.00 97.56 71 LEU A C 1
ATOM 559 O O . LEU A 1 71 ? 6.219 2.727 -4.991 1.00 97.56 71 LEU A O 1
ATOM 563 N N . ARG A 1 72 ? 8.384 3.362 -5.001 1.00 96.38 72 ARG A N 1
ATOM 564 C CA . ARG A 1 72 ? 8.187 4.742 -4.557 1.00 96.38 72 ARG A CA 1
ATOM 565 C C . ARG A 1 72 ? 8.854 5.698 -5.521 1.00 96.38 72 ARG A C 1
ATOM 567 O O . ARG A 1 72 ? 10.009 5.528 -5.907 1.00 96.38 72 ARG A O 1
ATOM 574 N N . HIS A 1 73 ? 8.137 6.749 -5.865 1.00 96.12 73 HIS A N 1
ATOM 575 C CA . HIS A 1 73 ? 8.679 7.850 -6.629 1.00 96.12 73 HIS A CA 1
ATOM 576 C C . HIS A 1 73 ? 9.517 8.742 -5.695 1.00 96.12 73 HIS A C 1
ATOM 578 O O . HIS A 1 73 ? 9.051 9.098 -4.613 1.00 96.12 73 HIS A O 1
ATOM 584 N N . PRO A 1 74 ? 10.739 9.155 -6.070 1.00 93.25 74 PRO A N 1
ATOM 585 C CA . PRO A 1 74 ? 11.630 9.884 -5.160 1.00 93.25 74 PRO A CA 1
ATOM 586 C C . PRO A 1 74 ? 11.123 11.280 -4.772 1.00 93.25 74 PRO A C 1
ATOM 588 O O . PRO A 1 74 ? 11.409 11.736 -3.675 1.00 93.25 74 PRO A O 1
ATOM 591 N N . ILE A 1 75 ? 10.384 11.948 -5.665 1.00 90.69 75 ILE A N 1
ATOM 592 C CA . ILE A 1 75 ? 9.981 13.361 -5.500 1.00 90.69 75 ILE A CA 1
ATOM 593 C C . ILE A 1 75 ? 8.469 13.555 -5.274 1.00 90.69 75 ILE A C 1
ATOM 595 O O . ILE A 1 75 ? 8.050 14.533 -4.668 1.00 90.69 75 ILE A O 1
ATOM 599 N N . ARG A 1 76 ? 7.622 12.655 -5.787 1.00 91.62 76 ARG A N 1
ATOM 600 C CA . ARG A 1 76 ? 6.170 12.855 -5.822 1.00 91.62 76 ARG A CA 1
ATOM 601 C C . ARG A 1 76 ? 5.588 12.729 -4.424 1.00 91.62 76 ARG A C 1
ATOM 603 O O . ARG A 1 76 ? 5.542 11.626 -3.897 1.00 91.62 76 ARG A O 1
ATOM 610 N N . GLU A 1 77 ? 5.116 13.826 -3.857 1.00 88.88 77 GLU A N 1
ATOM 611 C CA . GLU A 1 77 ? 4.410 13.826 -2.578 1.00 88.88 77 GLU A CA 1
ATOM 612 C C . GLU A 1 77 ? 2.903 13.898 -2.807 1.00 88.88 77 GLU A C 1
ATOM 614 O O . GLU A 1 77 ? 2.417 14.680 -3.627 1.00 88.88 77 GLU A O 1
ATOM 619 N N . ILE A 1 78 ? 2.150 13.074 -2.079 1.00 88.31 78 ILE A N 1
ATOM 620 C CA . ILE A 1 78 ? 0.689 13.121 -2.099 1.00 88.31 78 ILE A CA 1
ATOM 621 C C . ILE A 1 78 ? 0.238 13.724 -0.777 1.00 88.31 78 ILE A C 1
ATOM 623 O O . ILE A 1 78 ? 0.397 13.116 0.281 1.00 88.31 78 ILE A O 1
ATOM 627 N N . SER A 1 79 ? -0.323 14.931 -0.847 1.00 90.00 79 SER A N 1
ATOM 628 C CA . SER A 1 79 ? -0.838 15.609 0.340 1.00 90.00 79 SER A CA 1
ATOM 629 C C . SER A 1 79 ? -2.027 14.843 0.936 1.00 90.00 79 SER A C 1
ATOM 631 O O . SER A 1 79 ? -2.935 14.485 0.174 1.00 90.00 79 SER A O 1
ATOM 633 N N . PRO A 1 80 ? -2.084 14.664 2.273 1.00 90.94 80 PRO A N 1
AT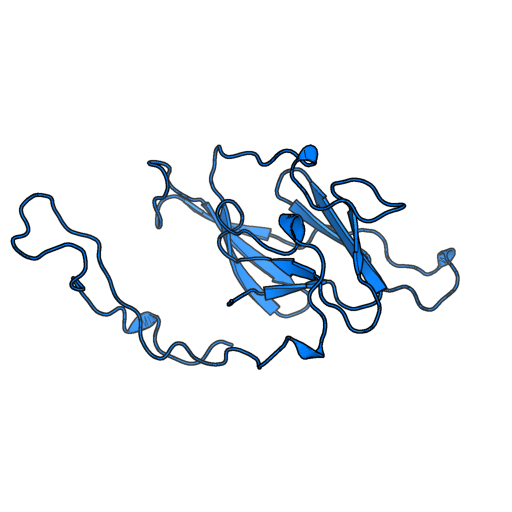OM 634 C CA . PRO A 1 80 ? -3.209 14.030 2.954 1.00 90.94 80 PRO A CA 1
ATOM 635 C C . PRO A 1 80 ? -4.581 14.636 2.665 1.00 90.94 80 PRO A C 1
ATOM 637 O O . PRO A 1 80 ? -5.586 13.955 2.797 1.00 90.94 80 PRO A O 1
ATOM 640 N N . VAL A 1 81 ? -4.650 15.899 2.237 1.00 90.94 81 VAL A N 1
ATOM 641 C CA . VAL A 1 81 ? -5.922 16.541 1.855 1.00 90.94 81 VAL A CA 1
ATOM 642 C C . VAL A 1 81 ? -6.592 15.882 0.644 1.00 90.94 81 VAL A C 1
ATOM 644 O O . VAL A 1 81 ? -7.789 16.045 0.448 1.00 90.94 81 VAL A O 1
ATOM 647 N N . ASN A 1 82 ? -5.829 15.145 -0.170 1.00 93.94 82 ASN A N 1
ATOM 648 C CA . ASN A 1 82 ? -6.346 14.407 -1.325 1.00 93.94 82 ASN A CA 1
ATOM 649 C C . ASN A 1 82 ? -6.801 12.990 -0.966 1.00 93.94 82 ASN A C 1
ATOM 651 O O . ASN A 1 82 ? -7.247 12.247 -1.845 1.00 93.94 82 ASN A O 1
ATOM 655 N N . PHE A 1 83 ? -6.622 12.582 0.288 1.00 96.88 83 PHE A N 1
ATOM 656 C CA . PHE A 1 83 ? -7.031 11.270 0.733 1.00 96.88 83 PHE A CA 1
ATOM 657 C C . PHE A 1 83 ? -8.510 11.240 1.115 1.00 96.88 83 PHE A C 1
ATOM 659 O O . PHE A 1 83 ? -9.097 12.227 1.564 1.00 96.88 83 PHE A O 1
ATOM 666 N N . TYR A 1 84 ? -9.106 10.061 0.964 1.00 97.50 84 TYR A N 1
ATOM 667 C CA . TYR A 1 84 ? -10.388 9.745 1.563 1.00 97.50 84 TYR A CA 1
ATOM 668 C C . TYR A 1 84 ? -10.287 9.955 3.076 1.00 97.50 84 TYR A C 1
ATOM 670 O O . TYR A 1 84 ? -9.468 9.324 3.737 1.00 97.50 84 TYR A O 1
ATOM 678 N N . THR A 1 85 ? -11.120 10.834 3.627 1.00 97.69 85 THR A N 1
ATOM 679 C CA . THR A 1 85 ? -11.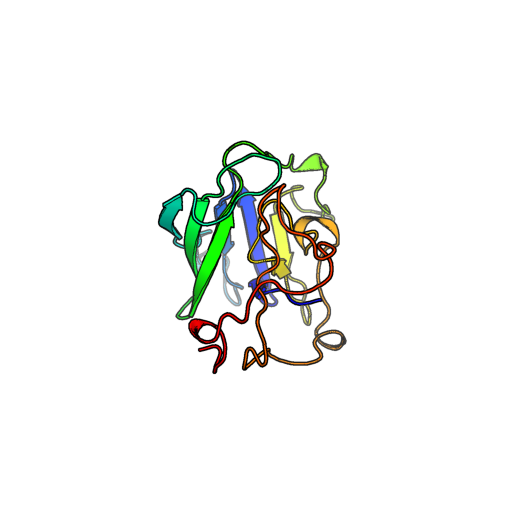161 11.098 5.068 1.00 97.69 85 THR A CA 1
ATOM 680 C C . THR A 1 85 ? -12.349 10.358 5.668 1.00 97.69 85 THR A C 1
ATOM 682 O O . THR A 1 85 ? -13.499 10.657 5.339 1.00 97.69 85 THR A O 1
ATOM 685 N N . GLN A 1 86 ? -12.079 9.383 6.536 1.00 97.56 86 GLN A N 1
ATOM 686 C CA . GLN A 1 86 ? -13.127 8.703 7.290 1.00 97.56 86 GLN A CA 1
ATOM 687 C C . GLN A 1 86 ? -13.672 9.662 8.366 1.00 97.56 86 GLN A C 1
ATOM 689 O O . GLN A 1 86 ? -12.892 10.316 9.061 1.00 97.56 86 GLN A O 1
ATOM 694 N N . PRO A 1 87 ? -15.002 9.782 8.532 1.00 96.50 87 PRO A N 1
ATOM 695 C CA . PRO A 1 87 ? -15.566 10.597 9.602 1.00 96.50 87 PRO A CA 1
ATOM 696 C C . PRO A 1 87 ? -15.025 10.180 10.975 1.00 96.50 87 PRO A C 1
ATOM 698 O O . PRO A 1 87 ? -15.049 9.002 11.324 1.00 96.50 87 PRO A O 1
ATOM 701 N N . GLY A 1 88 ? -14.552 11.154 11.755 1.00 95.44 88 GLY A N 1
ATOM 702 C CA . GLY A 1 88 ? -14.007 10.916 13.096 1.00 95.44 88 GLY A CA 1
ATOM 703 C C . GLY A 1 88 ? -12.519 10.555 13.146 1.00 95.44 88 GLY A C 1
ATOM 704 O O . GLY A 1 88 ? -12.004 10.354 14.243 1.00 95.44 88 GLY A O 1
ATOM 705 N N . THR A 1 89 ? -11.812 10.517 12.012 1.00 95.94 89 THR A N 1
ATOM 706 C CA . THR A 1 89 ? -10.358 10.296 11.965 1.00 95.94 89 THR A CA 1
ATOM 707 C C . THR A 1 89 ? -9.622 11.467 11.307 1.00 95.94 89 THR A C 1
ATOM 709 O O . THR A 1 89 ? -10.220 12.414 10.790 1.00 95.94 89 THR A O 1
ATOM 712 N N . ARG A 1 90 ? -8.285 11.430 11.350 1.00 96.38 90 ARG A N 1
ATOM 713 C CA . ARG A 1 90 ? -7.433 12.343 10.573 1.00 96.38 90 ARG A CA 1
ATOM 714 C C . ARG A 1 90 ? -7.444 11.928 9.100 1.00 96.38 90 ARG A C 1
ATOM 716 O O . ARG A 1 90 ? -7.626 10.758 8.789 1.00 96.38 90 ARG A O 1
ATOM 723 N N . SER A 1 91 ? -7.156 12.854 8.184 1.00 95.62 91 SER A N 1
ATOM 724 C CA . SER A 1 91 ? -7.151 12.571 6.735 1.00 95.62 91 SER A CA 1
ATOM 725 C C . SER A 1 91 ? -6.131 11.517 6.293 1.00 95.62 91 SER A C 1
ATOM 727 O O . SER A 1 91 ? -6.206 11.007 5.181 1.00 95.62 91 SER A O 1
ATOM 729 N N . ASN A 1 92 ? -5.173 11.178 7.153 1.00 96.81 92 ASN A N 1
ATOM 730 C CA . ASN A 1 92 ? -4.156 10.167 6.912 1.00 96.81 92 ASN A CA 1
ATOM 731 C C . ASN A 1 92 ? -4.252 8.958 7.856 1.00 96.81 92 ASN A C 1
ATOM 733 O O . ASN A 1 92 ? -3.270 8.231 8.012 1.00 96.81 92 ASN A O 1
ATOM 737 N N . GLU A 1 93 ? -5.396 8.788 8.516 1.00 97.75 93 GLU A N 1
ATOM 738 C CA . GLU A 1 93 ? -5.667 7.742 9.495 1.00 97.75 93 GLU A CA 1
ATOM 739 C C . GLU A 1 93 ? -7.022 7.097 9.213 1.00 97.75 93 GLU A C 1
ATOM 741 O O . GLU A 1 93 ? -8.021 7.784 9.000 1.00 97.75 93 GLU A O 1
ATOM 746 N N . TRP A 1 94 ? -7.061 5.771 9.252 1.00 98.06 94 TRP A N 1
ATOM 747 C CA . TRP A 1 94 ? -8.258 4.989 8.982 1.00 98.06 94 TRP A CA 1
ATOM 748 C C . TRP A 1 94 ? -8.390 3.859 9.987 1.00 98.06 94 TRP A C 1
ATOM 750 O O . TRP A 1 94 ? -7.429 3.134 10.234 1.00 98.06 94 TRP A O 1
ATOM 760 N N . ILE A 1 95 ? -9.593 3.678 10.514 1.00 97.44 95 ILE A N 1
ATOM 761 C CA . ILE A 1 95 ? -9.981 2.503 11.288 1.00 97.44 95 ILE A CA 1
ATOM 762 C C . ILE A 1 95 ? -10.760 1.599 10.341 1.00 97.44 95 ILE A C 1
ATOM 764 O O . ILE A 1 95 ? -11.831 1.982 9.859 1.00 97.44 95 ILE A O 1
ATOM 768 N N . VAL A 1 96 ? -10.206 0.428 10.039 1.00 97.88 96 VAL A N 1
ATOM 769 C CA . VAL A 1 96 ? -10.779 -0.496 9.059 1.00 97.88 96 VAL A CA 1
ATOM 770 C C . VAL A 1 96 ? -12.094 -1.064 9.605 1.00 97.88 96 VAL A C 1
ATOM 772 O O . VAL A 1 96 ? -12.083 -1.695 10.664 1.00 97.88 96 VAL A O 1
ATOM 775 N N . PRO A 1 97 ? -13.236 -0.855 8.924 1.00 97.38 97 PRO A N 1
ATOM 776 C CA . PRO A 1 97 ? -14.515 -1.380 9.387 1.00 97.38 97 PRO A CA 1
ATOM 777 C C . PRO A 1 97 ? -14.560 -2.910 9.377 1.00 97.38 97 PRO A C 1
ATOM 779 O O . PRO A 1 97 ? -13.852 -3.567 8.614 1.00 97.38 97 PRO A O 1
ATOM 782 N N . GLU A 1 98 ? -15.465 -3.477 10.172 1.00 96.44 98 GLU A N 1
ATOM 783 C CA . GLU A 1 98 ? -15.773 -4.907 10.100 1.00 96.44 98 GLU A CA 1
ATOM 784 C C . GLU A 1 98 ? -16.227 -5.313 8.687 1.00 96.44 98 GLU A C 1
ATOM 786 O O . GLU A 1 98 ? -16.920 -4.561 7.993 1.00 96.44 98 GLU A O 1
ATOM 791 N N . GLY A 1 99 ? -15.790 -6.494 8.238 1.00 95.88 99 GLY A N 1
ATOM 792 C CA . GLY A 1 99 ? -16.065 -7.005 6.887 1.00 95.88 99 GLY A CA 1
ATOM 793 C C . GLY A 1 99 ? -15.445 -6.189 5.743 1.00 95.88 99 GLY A C 1
ATOM 794 O O . GLY A 1 99 ? -15.868 -6.335 4.596 1.00 95.88 99 GLY A O 1
ATOM 795 N N . HIS A 1 100 ? -14.486 -5.307 6.037 1.00 97.94 100 HIS A N 1
ATOM 796 C CA . HIS A 1 100 ? -13.794 -4.486 5.048 1.00 97.94 100 HIS A CA 1
ATOM 797 C C . HIS A 1 100 ? -12.275 -4.609 5.163 1.00 97.94 100 HIS A C 1
ATOM 799 O O . HIS A 1 100 ? -11.729 -5.013 6.185 1.00 97.94 100 HIS A O 1
ATOM 805 N N . TYR A 1 101 ? -11.591 -4.192 4.102 1.00 97.94 101 TYR A N 1
ATOM 806 C CA . TYR A 1 101 ? -10.140 -4.215 3.998 1.00 97.94 101 TYR A CA 1
ATOM 807 C C . TYR A 1 101 ? -9.600 -2.866 3.537 1.00 97.94 101 TYR A C 1
ATOM 809 O O . TYR A 1 101 ? -10.196 -2.184 2.695 1.00 97.94 101 TYR A O 1
ATOM 817 N N . PHE A 1 102 ? -8.431 -2.498 4.058 1.00 98.38 102 PHE A N 1
ATOM 818 C CA . PHE A 1 102 ? -7.648 -1.380 3.546 1.00 98.38 102 PHE A CA 1
ATOM 819 C C . PHE A 1 102 ? -6.568 -1.913 2.610 1.00 98.38 102 PHE A C 1
ATOM 821 O O . PHE A 1 102 ? -5.733 -2.722 3.019 1.00 98.38 102 PHE A O 1
ATOM 828 N N . VAL A 1 103 ? -6.586 -1.475 1.350 1.00 98.19 103 VAL A N 1
ATOM 829 C CA . VAL A 1 103 ? -5.709 -2.006 0.304 1.00 98.19 103 VAL A CA 1
ATOM 830 C C . VAL A 1 103 ? -4.812 -0.931 -0.295 1.00 98.19 103 VAL A C 1
ATOM 832 O O . VAL A 1 103 ? -5.245 0.198 -0.526 1.00 98.19 103 VAL A O 1
ATOM 835 N N . LEU A 1 104 ? -3.571 -1.292 -0.613 1.00 98.19 104 LEU A N 1
ATOM 836 C CA . LEU A 1 104 ? -2.610 -0.429 -1.303 1.00 98.19 104 LEU A CA 1
ATOM 837 C C . LEU A 1 104 ? -2.124 -1.083 -2.597 1.00 98.19 104 LEU A C 1
ATOM 839 O O . LEU A 1 104 ? -2.119 -2.303 -2.740 1.00 98.19 104 LEU A O 1
ATOM 843 N N . GLY A 1 105 ? -1.731 -0.269 -3.575 1.00 97.50 105 GLY A N 1
ATOM 844 C CA . GLY A 1 105 ? -0.970 -0.764 -4.721 1.00 97.50 105 GLY A CA 1
ATOM 845 C C . GLY A 1 105 ? 0.523 -0.822 -4.419 1.00 97.50 105 GLY A C 1
ATOM 846 O O . GLY A 1 105 ? 1.052 0.064 -3.749 1.00 97.50 105 GLY A O 1
ATOM 847 N N . ASP A 1 106 ? 1.210 -1.819 -4.975 1.00 96.69 106 ASP A N 1
ATOM 848 C CA . ASP A 1 106 ? 2.659 -1.977 -4.803 1.00 96.69 106 ASP A CA 1
ATOM 849 C C . ASP A 1 106 ? 3.434 -0.814 -5.469 1.00 96.69 106 ASP A C 1
ATOM 851 O O . ASP A 1 106 ? 4.445 -0.366 -4.939 1.00 96.69 106 ASP A O 1
ATOM 855 N N . ASN A 1 107 ? 2.914 -0.200 -6.544 1.00 96.19 107 ASN A N 1
ATOM 856 C CA . ASN A 1 107 ? 3.400 1.099 -7.039 1.00 96.19 107 ASN A CA 1
ATOM 857 C C . ASN A 1 107 ? 2.742 2.257 -6.261 1.00 96.19 107 ASN A C 1
ATOM 859 O O . ASN A 1 107 ? 1.702 2.791 -6.660 1.00 96.19 107 ASN A O 1
ATOM 863 N N . ARG A 1 108 ? 3.334 2.614 -5.115 1.00 96.12 108 ARG A N 1
ATOM 864 C CA . ARG A 1 108 ? 2.706 3.429 -4.063 1.00 96.12 108 ARG A CA 1
ATOM 865 C C . ARG A 1 108 ? 2.325 4.824 -4.515 1.00 96.12 108 ARG A C 1
ATOM 867 O O . ARG A 1 108 ? 1.239 5.285 -4.184 1.00 96.12 108 ARG A O 1
ATOM 874 N N . ASP A 1 109 ? 3.178 5.506 -5.265 1.00 94.88 109 ASP A N 1
ATOM 875 C CA . ASP A 1 109 ? 2.910 6.893 -5.667 1.00 94.88 109 ASP A CA 1
ATOM 876 C C . ASP A 1 109 ? 2.097 6.992 -6.972 1.00 94.88 109 ASP A C 1
ATOM 878 O O . ASP A 1 109 ? 1.665 8.083 -7.344 1.00 94.88 109 ASP A O 1
ATOM 882 N N . ASN A 1 110 ? 1.847 5.859 -7.644 1.00 93.94 110 ASN A N 1
ATOM 883 C CA . ASN A 1 110 ? 1.067 5.776 -8.885 1.00 93.94 110 ASN A CA 1
ATOM 884 C C . ASN A 1 110 ? -0.233 4.962 -8.757 1.00 93.94 110 ASN A C 1
ATOM 886 O O . ASN A 1 110 ? -0.897 4.654 -9.745 1.00 93.94 110 ASN A O 1
ATOM 890 N N . SER A 1 111 ? -0.605 4.566 -7.544 1.00 95.69 111 SER A N 1
ATOM 891 C CA . SER A 1 111 ? -1.804 3.770 -7.299 1.00 95.69 111 SER A CA 1
ATOM 892 C C . SER A 1 111 ? -2.909 4.634 -6.701 1.00 95.69 111 SER A C 1
ATOM 894 O O . SER A 1 111 ? -2.744 5.203 -5.625 1.00 95.69 111 SER A O 1
ATOM 896 N N . ARG A 1 112 ? -4.070 4.684 -7.370 1.00 96.12 112 ARG A N 1
ATOM 897 C CA . ARG A 1 112 ? -5.334 5.041 -6.712 1.00 96.12 112 ARG A CA 1
ATOM 898 C C . ARG A 1 112 ? -5.860 3.796 -6.000 1.00 96.12 112 ARG A C 1
ATOM 900 O O . ARG A 1 112 ? -6.176 2.794 -6.642 1.00 96.12 112 ARG A O 1
ATOM 907 N N . ASP A 1 113 ? -5.866 3.849 -4.678 1.00 97.88 113 ASP A N 1
ATOM 908 C CA . ASP A 1 113 ? -6.206 2.750 -3.774 1.00 97.88 113 ASP A CA 1
ATOM 909 C C . ASP A 1 113 ? -6.921 3.274 -2.520 1.00 97.88 113 ASP A C 1
ATOM 911 O O . ASP A 1 113 ? -7.514 4.355 -2.579 1.00 97.88 113 ASP A O 1
ATOM 915 N N . SER A 1 114 ? -6.924 2.526 -1.407 1.00 98.19 114 SER A N 1
ATOM 916 C CA . SER A 1 114 ? -7.739 2.862 -0.232 1.00 98.19 114 SER A CA 1
ATOM 917 C C . SER A 1 114 ? -7.456 4.231 0.363 1.00 98.19 114 SER A C 1
ATOM 919 O O . SER A 1 114 ? -8.366 4.840 0.922 1.00 98.19 114 SER A O 1
ATOM 921 N N . ARG A 1 115 ? -6.260 4.783 0.129 1.00 97.94 115 ARG A N 1
ATOM 922 C CA . ARG A 1 115 ? -5.954 6.178 0.467 1.00 97.94 115 ARG A CA 1
ATOM 923 C C . ARG A 1 115 ? -6.892 7.170 -0.215 1.00 97.94 115 ARG A C 1
ATOM 925 O O . ARG A 1 115 ? -7.112 8.236 0.326 1.00 97.94 115 ARG A O 1
ATOM 932 N N . PHE A 1 116 ? -7.443 6.859 -1.385 1.00 97.50 116 PHE A N 1
ATOM 933 C CA . PHE A 1 116 ? -8.249 7.782 -2.192 1.00 97.50 116 PHE A CA 1
ATOM 934 C C . PHE A 1 116 ? -9.733 7.426 -2.247 1.00 97.50 116 PHE A C 1
ATOM 936 O O . PHE A 1 116 ? -10.556 8.326 -2.376 1.00 97.50 116 PHE A O 1
ATOM 943 N N . TRP A 1 117 ? -10.081 6.137 -2.205 1.00 96.69 117 TRP A N 1
ATOM 944 C CA . TRP A 1 117 ? -11.472 5.680 -2.342 1.00 96.69 117 TRP A CA 1
ATOM 945 C C . TRP A 1 117 ? -12.039 4.996 -1.089 1.00 96.69 117 TRP A C 1
ATOM 947 O O . TRP A 1 117 ? -13.196 4.591 -1.099 1.00 96.69 117 TRP A O 1
ATOM 957 N N . GLY A 1 118 ? -11.249 4.855 -0.019 1.00 97.38 118 GLY A N 1
ATOM 958 C CA . GLY A 1 118 ? -11.668 4.180 1.208 1.00 97.38 118 GLY A CA 1
ATOM 959 C C . GLY A 1 118 ? -11.587 2.652 1.149 1.00 97.38 118 GLY A C 1
ATOM 960 O O . GLY A 1 118 ? -10.698 2.071 0.521 1.00 97.38 118 GLY A O 1
ATOM 961 N N . PHE A 1 119 ? -12.471 1.982 1.876 1.00 98.19 119 PHE A N 1
ATOM 962 C CA . PHE A 1 119 ? -12.346 0.556 2.174 1.00 98.19 119 PHE A CA 1
ATOM 963 C C . PHE A 1 119 ? -12.969 -0.342 1.102 1.00 98.19 119 PHE A C 1
ATOM 965 O O . PHE A 1 119 ? -13.889 0.058 0.391 1.00 98.19 119 PHE A O 1
ATOM 972 N N . VAL A 1 120 ? -12.484 -1.579 1.013 1.00 97.38 120 VAL A N 1
ATOM 973 C CA . VAL A 1 120 ? -13.023 -2.602 0.110 1.00 97.38 120 VAL A CA 1
ATOM 974 C C . VAL A 1 120 ? -13.837 -3.607 0.930 1.00 97.38 120 VAL A C 1
ATOM 976 O O . VAL A 1 120 ? -13.249 -4.248 1.799 1.00 97.38 120 VAL A O 1
ATOM 979 N N . PRO A 1 121 ? -15.152 -3.760 0.688 1.00 97.25 121 PRO A N 1
ATOM 980 C CA . PRO A 1 121 ? -15.955 -4.801 1.331 1.00 97.25 121 PRO A CA 1
ATOM 981 C C . PRO A 1 121 ? -15.472 -6.202 0.943 1.00 97.25 121 PRO A C 1
ATOM 983 O O . PRO A 1 121 ? -15.080 -6.414 -0.205 1.00 97.25 121 PRO A O 1
ATOM 986 N N . ASP A 1 122 ? -15.577 -7.164 1.858 1.00 94.19 122 ASP A N 1
ATOM 987 C CA . ASP A 1 122 ? -15.217 -8.572 1.626 1.00 94.19 122 ASP A CA 1
ATOM 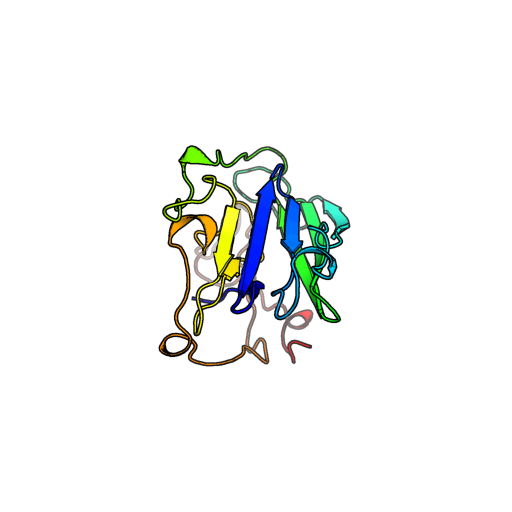988 C C . ASP A 1 122 ? -15.909 -9.167 0.390 1.00 94.19 122 ASP A C 1
ATOM 990 O O . ASP A 1 122 ? -15.267 -9.790 -0.449 1.00 94.19 122 ASP A O 1
ATOM 994 N N . ALA A 1 123 ? -17.190 -8.846 0.182 1.00 93.19 123 ALA A N 1
ATOM 995 C CA . ALA A 1 123 ? -17.961 -9.297 -0.979 1.00 93.19 123 ALA A CA 1
ATOM 996 C C . ALA A 1 123 ? -17.380 -8.854 -2.340 1.00 93.19 123 ALA A C 1
ATOM 998 O O . ALA A 1 123 ? -17.716 -9.431 -3.373 1.00 93.19 123 ALA A O 1
ATOM 999 N N . ASN A 1 124 ? -16.510 -7.837 -2.356 1.00 92.12 124 ASN A N 1
ATOM 1000 C CA . ASN A 1 124 ? -15.836 -7.369 -3.567 1.00 92.12 124 ASN A CA 1
ATOM 1001 C C . ASN A 1 124 ? -14.473 -8.051 -3.789 1.00 92.12 124 ASN A C 1
ATOM 1003 O O . ASN A 1 124 ? -13.817 -7.789 -4.804 1.00 92.12 124 ASN A O 1
ATOM 1007 N N . LEU A 1 125 ? -14.025 -8.910 -2.869 1.00 87.44 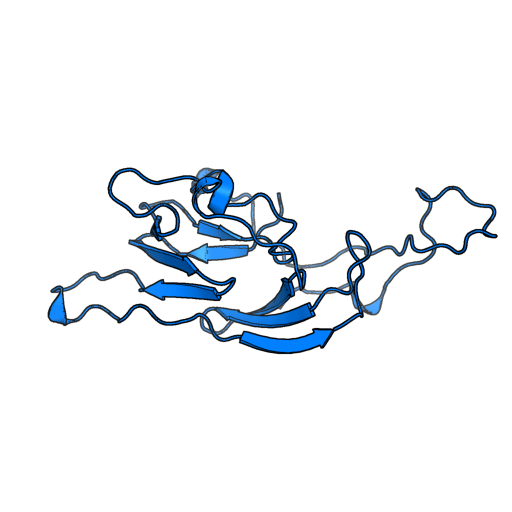125 LEU A N 1
ATOM 1008 C CA . LEU A 1 125 ? -12.827 -9.722 -3.032 1.00 87.44 125 LEU A CA 1
ATOM 1009 C C . LEU A 1 125 ? -13.163 -10.993 -3.814 1.00 87.44 125 LEU A C 1
ATOM 1011 O O . LEU A 1 125 ? -13.741 -11.943 -3.304 1.00 87.44 125 LEU A O 1
ATOM 1015 N N . VAL A 1 126 ? -12.764 -11.012 -5.085 1.00 85.44 126 VAL A N 1
ATOM 1016 C CA . VAL A 1 126 ? -13.035 -12.142 -5.991 1.00 85.44 126 VAL A CA 1
ATOM 1017 C C . VAL A 1 126 ? -12.059 -13.309 -5.768 1.00 85.44 126 VAL A C 1
ATOM 1019 O O . VAL A 1 126 ? -12.404 -14.458 -6.026 1.00 85.44 126 VAL A O 1
ATOM 1022 N N . GLY A 1 127 ? -10.836 -13.040 -5.293 1.00 80.50 127 GLY A N 1
ATOM 1023 C CA . GLY A 1 127 ? -9.846 -14.082 -5.009 1.00 80.50 127 GLY A CA 1
ATOM 1024 C C . GLY A 1 127 ? -8.429 -13.558 -4.764 1.00 80.50 127 GLY A C 1
ATOM 1025 O O . GLY A 1 127 ? -8.141 -12.374 -4.949 1.00 80.50 127 GLY A O 1
ATOM 1026 N N . LYS A 1 128 ? -7.531 -14.464 -4.357 1.00 81.69 128 LYS A N 1
ATOM 1027 C CA . LYS A 1 128 ? -6.093 -14.200 -4.191 1.00 81.69 128 LYS A CA 1
ATOM 1028 C C . LYS A 1 128 ? -5.365 -14.456 -5.515 1.00 81.69 128 LYS A C 1
ATOM 1030 O O . LYS A 1 128 ? -5.552 -15.501 -6.131 1.00 81.69 128 LYS A O 1
ATOM 1035 N N . ALA A 1 129 ? -4.516 -13.523 -5.943 1.00 79.31 129 ALA A N 1
ATOM 1036 C CA . ALA A 1 129 ? -3.599 -13.770 -7.053 1.00 79.31 129 ALA A CA 1
ATOM 1037 C C . ALA A 1 129 ? -2.505 -14.749 -6.595 1.00 79.31 129 ALA A C 1
ATOM 1039 O O . ALA A 1 129 ? -1.804 -14.464 -5.627 1.00 79.31 129 ALA A O 1
ATOM 1040 N N . VAL A 1 130 ? -2.389 -15.894 -7.271 1.00 83.50 130 VAL A N 1
ATOM 1041 C CA . VAL A 1 130 ? -1.468 -16.988 -6.897 1.00 83.50 130 VAL A CA 1
ATOM 1042 C C . VAL A 1 130 ? -0.378 -17.256 -7.931 1.00 83.50 130 VAL A C 1
ATOM 1044 O O . VAL A 1 130 ? 0.554 -17.994 -7.645 1.00 83.50 130 VAL A O 1
ATOM 1047 N N . ALA A 1 131 ? -0.487 -16.687 -9.132 1.00 73.06 131 ALA A N 1
ATOM 1048 C CA . ALA A 1 131 ? 0.507 -16.856 -10.183 1.00 73.06 131 ALA A CA 1
ATOM 1049 C C . ALA A 1 131 ? 0.497 -15.677 -11.159 1.00 73.06 131 ALA A C 1
ATOM 1051 O O . ALA A 1 131 ? -0.554 -15.092 -11.442 1.00 73.06 131 ALA A O 1
ATOM 1052 N N . ILE A 1 132 ? 1.663 -15.370 -11.718 1.00 76.19 132 ILE A N 1
ATOM 1053 C CA . ILE A 1 132 ? 1.797 -14.532 -12.908 1.00 76.19 132 ILE A CA 1
ATOM 1054 C C . ILE A 1 132 ? 1.846 -15.480 -14.103 1.00 76.19 132 ILE A C 1
ATOM 1056 O O . ILE A 1 132 ? 2.791 -16.248 -14.255 1.00 76.19 132 ILE A O 1
ATOM 1060 N N . TRP A 1 133 ? 0.816 -15.437 -14.948 1.00 76.25 133 TRP A N 1
ATOM 1061 C CA . TRP A 1 133 ? 0.745 -16.289 -16.138 1.00 76.25 133 TRP A CA 1
ATOM 1062 C C . TRP A 1 133 ? 1.623 -15.777 -17.289 1.00 76.25 133 TRP A C 1
ATOM 1064 O O . TRP A 1 133 ? 2.232 -16.572 -17.998 1.00 76.25 133 TRP A O 1
ATOM 1074 N N . ILE A 1 134 ? 1.710 -14.455 -17.474 1.00 81.94 134 ILE A N 1
ATOM 1075 C CA . ILE A 1 134 ? 2.497 -13.839 -18.548 1.00 81.94 134 ILE A CA 1
ATOM 1076 C C . ILE A 1 134 ? 2.975 -12.439 -18.154 1.00 81.94 134 ILE A C 1
ATOM 1078 O O . ILE A 1 134 ? 2.267 -11.704 -17.463 1.00 81.94 134 ILE A O 1
ATOM 1082 N N . SER A 1 135 ? 4.173 -12.063 -18.604 1.00 81.75 135 SER A N 1
ATOM 1083 C CA . SER A 1 135 ? 4.752 -10.735 -18.396 1.00 81.75 135 SER A CA 1
ATOM 1084 C C . SER A 1 135 ? 5.494 -10.287 -19.652 1.00 81.75 135 SER A C 1
ATOM 1086 O O . SER A 1 135 ? 6.355 -11.008 -20.147 1.00 81.75 135 SER A O 1
ATOM 1088 N N . PHE A 1 136 ? 5.185 -9.091 -20.149 1.00 83.69 136 PHE A N 1
ATOM 1089 C CA . PHE A 1 136 ? 5.746 -8.544 -21.387 1.00 83.69 136 PHE A CA 1
ATOM 1090 C C . PHE A 1 136 ? 6.665 -7.348 -21.128 1.00 83.69 136 PHE A C 1
ATOM 1092 O O . PHE A 1 136 ? 6.479 -6.600 -20.166 1.00 83.69 136 PHE A O 1
ATOM 1099 N N . GLU A 1 137 ? 7.616 -7.151 -22.033 1.00 79.50 137 GLU A N 1
ATOM 1100 C CA . GLU A 1 137 ? 8.388 -5.919 -22.182 1.00 79.50 137 GLU A CA 1
ATOM 1101 C C . GLU A 1 137 ? 7.819 -5.071 -23.302 1.00 79.50 137 GLU A C 1
ATOM 1103 O O . GLU A 1 137 ? 7.372 -5.600 -24.314 1.00 79.50 137 GLU A O 1
ATOM 1108 N N . PHE A 1 138 ? 7.842 -3.755 -23.109 1.00 79.50 138 PHE A N 1
ATOM 1109 C CA . PHE A 1 138 ? 7.413 -2.779 -24.112 1.00 79.50 138 PHE A CA 1
ATOM 1110 C C . PHE A 1 138 ? 8.417 -1.631 -24.272 1.00 79.50 138 PHE A C 1
ATOM 1112 O O . PHE A 1 138 ? 8.176 -0.724 -25.066 1.00 79.50 138 PHE A O 1
ATOM 1119 N N . GLU A 1 139 ? 9.535 -1.644 -23.531 1.00 74.06 139 GLU A N 1
ATOM 1120 C CA . GLU A 1 139 ? 10.596 -0.656 -23.730 1.00 74.06 139 GLU A CA 1
ATOM 1121 C C . GLU A 1 139 ? 11.188 -0.827 -25.128 1.00 74.06 139 GLU A C 1
ATOM 1123 O O . GLU A 1 139 ? 11.491 -1.946 -25.558 1.00 74.06 139 GLU A O 1
ATOM 1128 N N . ARG A 1 140 ? 11.298 0.294 -25.844 1.00 69.94 140 ARG A N 1
ATOM 1129 C CA . ARG A 1 140 ? 11.800 0.362 -27.214 1.00 69.94 140 ARG A CA 1
ATOM 1130 C C . ARG A 1 140 ? 12.707 1.556 -27.402 1.00 69.94 140 ARG A C 1
ATOM 1132 O O . ARG A 1 140 ? 12.519 2.602 -26.777 1.00 69.94 140 ARG A O 1
ATOM 1139 N N . ARG A 1 141 ? 13.685 1.387 -28.285 1.00 72.38 141 ARG A N 1
ATOM 1140 C CA . ARG A 1 141 ? 14.544 2.476 -28.734 1.00 72.38 141 ARG A CA 1
ATOM 1141 C C . ARG A 1 141 ? 13.797 3.316 -29.772 1.00 72.38 141 ARG A C 1
ATOM 1143 O O . ARG A 1 141 ? 12.937 2.786 -30.475 1.00 72.38 141 ARG A O 1
ATOM 1150 N N . PRO A 1 142 ? 14.122 4.612 -29.906 1.00 72.38 142 PRO A N 1
ATOM 1151 C CA . PRO A 1 142 ? 13.479 5.486 -30.888 1.00 72.38 142 PRO A CA 1
ATOM 1152 C C . PRO A 1 142 ? 13.590 4.983 -32.336 1.00 72.38 142 PRO A C 1
ATOM 1154 O O . PRO A 1 142 ? 12.755 5.327 -33.166 1.00 72.38 142 PRO A O 1
ATOM 1157 N N . GLU A 1 143 ? 14.610 4.175 -32.635 1.00 80.12 143 GLU A N 1
ATOM 1158 C CA . GLU A 1 143 ? 14.857 3.572 -33.949 1.00 80.12 143 GLU A CA 1
ATOM 1159 C C . GLU A 1 143 ? 14.034 2.301 -34.268 1.00 80.12 143 GLU A C 1
ATOM 1161 O O . GLU A 1 143 ? 14.116 1.796 -35.389 1.00 80.12 143 GLU A O 1
ATOM 1166 N N . ASP A 1 144 ? 13.237 1.771 -33.333 1.00 79.50 144 ASP A N 1
ATOM 1167 C CA . ASP A 1 144 ? 12.505 0.513 -33.536 1.00 79.50 144 ASP A CA 1
ATOM 1168 C C . ASP A 1 144 ? 11.264 0.686 -34.446 1.00 79.50 144 ASP A C 1
ATOM 1170 O O . ASP A 1 144 ? 10.421 1.555 -34.234 1.00 79.50 144 ASP A O 1
ATOM 1174 N N . LEU A 1 145 ? 11.111 -0.196 -35.448 1.00 81.50 145 LEU A N 1
ATOM 1175 C CA . LEU A 1 145 ? 10.077 -0.097 -36.502 1.00 81.50 145 LEU A CA 1
ATOM 1176 C C . LEU A 1 145 ? 8.654 -0.474 -36.061 1.00 81.50 145 LEU A C 1
ATOM 1178 O O . LEU A 1 145 ? 7.679 -0.119 -36.724 1.00 81.50 145 LEU A O 1
ATOM 1182 N N . LEU A 1 146 ? 8.515 -1.257 -34.991 1.00 81.12 146 LEU A N 1
ATOM 1183 C CA . LEU A 1 146 ? 7.213 -1.746 -34.549 1.00 81.12 146 LEU A CA 1
ATOM 1184 C C . LEU A 1 146 ? 6.522 -0.705 -33.633 1.00 81.12 146 LEU A C 1
ATOM 1186 O O . LEU A 1 146 ? 7.192 -0.034 -32.843 1.00 81.12 146 LEU A O 1
ATOM 1190 N N . PRO A 1 147 ? 5.177 -0.613 -33.627 1.00 79.06 147 PRO A N 1
ATOM 1191 C CA . PRO A 1 147 ? 4.433 0.253 -32.705 1.00 79.06 147 PRO A CA 1
ATOM 1192 C C . PRO A 1 147 ? 4.562 -0.170 -31.235 1.00 79.06 147 PRO A C 1
ATOM 1194 O O . PRO A 1 147 ? 4.523 -1.366 -30.944 1.00 79.06 147 PRO A O 1
ATOM 1197 N N . GLY A 1 148 ? 4.617 0.785 -30.299 1.00 74.69 148 GLY A N 1
ATOM 1198 C CA . GLY A 1 148 ? 4.839 0.533 -28.861 1.00 74.69 148 GLY A CA 1
ATOM 1199 C C . GLY A 1 148 ? 3.781 -0.310 -28.128 1.00 74.69 148 GLY A C 1
ATOM 1200 O O . GLY A 1 148 ? 4.002 -0.700 -26.989 1.00 74.69 148 GLY A O 1
ATOM 1201 N N . TRP A 1 149 ? 2.646 -0.624 -28.763 1.00 74.75 149 TRP A N 1
ATOM 1202 C CA . TRP A 1 149 ? 1.652 -1.561 -28.220 1.00 74.75 149 TRP A CA 1
ATOM 1203 C C . TRP A 1 149 ? 2.015 -3.036 -28.460 1.00 74.75 149 TRP A C 1
ATOM 1205 O O . TRP A 1 149 ? 1.420 -3.921 -27.848 1.00 74.75 149 TRP A O 1
ATOM 1215 N N . ILE A 1 150 ? 2.979 -3.313 -29.345 1.00 79.88 150 ILE A N 1
ATOM 1216 C CA . ILE A 1 150 ? 3.508 -4.660 -29.570 1.00 79.88 150 ILE A CA 1
ATOM 1217 C C . ILE A 1 150 ? 4.607 -4.923 -28.527 1.00 79.88 150 ILE A C 1
ATOM 1219 O O . ILE A 1 150 ? 5.487 -4.073 -28.379 1.00 79.88 150 ILE A O 1
ATOM 1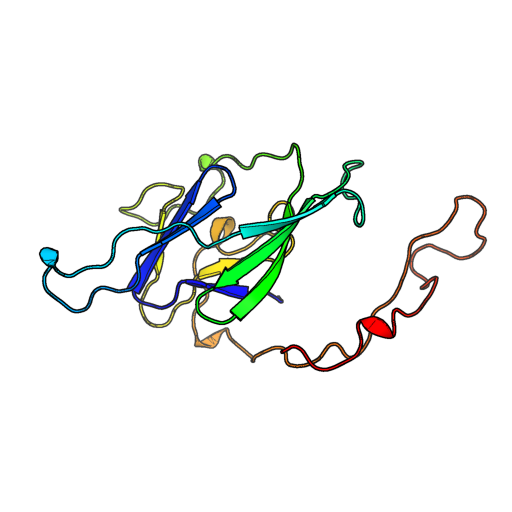223 N N . PRO A 1 151 ? 4.617 -6.080 -27.841 1.00 81.12 151 PRO A N 1
ATOM 1224 C CA . PRO A 1 151 ? 5.699 -6.431 -26.924 1.00 81.12 151 PRO A CA 1
ATOM 1225 C C . PRO A 1 151 ? 7.075 -6.435 -27.610 1.00 81.12 151 PRO A C 1
ATOM 1227 O O . PRO A 1 151 ? 7.199 -6.842 -28.767 1.00 81.12 151 PRO A O 1
ATOM 1230 N N . SER A 1 152 ? 8.121 -5.983 -26.920 1.00 83.88 152 SER A N 1
ATOM 1231 C CA . SER A 1 152 ? 9.527 -6.174 -27.306 1.00 83.88 152 SER A CA 1
ATOM 1232 C C . SER A 1 152 ? 10.123 -7.476 -26.759 1.00 83.88 152 SER A C 1
ATOM 1234 O O . SER A 1 152 ? 11.109 -7.959 -27.306 1.00 83.88 152 SER A O 1
ATOM 1236 N N . GLY A 1 153 ? 9.497 -8.089 -25.750 1.00 82.94 153 GLY A N 1
ATOM 1237 C CA . GLY A 1 153 ? 9.959 -9.343 -25.154 1.00 82.94 153 GLY A CA 1
ATOM 1238 C C . GLY A 1 153 ? 8.966 -9.947 -24.160 1.00 82.94 153 GLY A C 1
ATOM 1239 O O . GLY A 1 153 ? 7.927 -9.355 -23.855 1.00 82.94 153 GLY A O 1
ATOM 1240 N N . VAL A 1 154 ? 9.295 -11.138 -23.654 1.00 82.44 154 VAL A N 1
ATOM 1241 C CA . VAL A 1 154 ? 8.580 -11.823 -22.564 1.00 82.44 154 VAL A CA 1
ATOM 1242 C C . VAL A 1 154 ? 9.550 -12.013 -21.399 1.00 82.44 154 VAL A C 1
ATOM 1244 O O . VAL A 1 154 ? 10.638 -12.549 -21.588 1.00 82.44 154 VAL A O 1
ATOM 1247 N N . ARG A 1 155 ? 9.134 -11.600 -20.200 1.00 81.88 155 ARG A N 1
ATOM 1248 C CA . ARG A 1 155 ? 9.881 -11.738 -18.938 1.00 81.88 155 ARG A CA 1
ATOM 1249 C C . ARG A 1 155 ? 9.559 -13.073 -18.284 1.00 81.88 155 ARG A C 1
ATOM 1251 O O . ARG A 1 155 ? 8.647 -13.159 -17.455 1.00 81.88 155 ARG A O 1
ATOM 1258 N N . PHE A 1 156 ? 10.249 -14.127 -18.703 1.00 81.88 156 PHE A N 1
ATOM 1259 C CA . PHE A 1 156 ? 10.002 -15.486 -18.212 1.00 81.88 156 PHE A CA 1
ATOM 1260 C C . PHE A 1 156 ? 10.331 -15.648 -16.727 1.00 81.88 156 PHE A C 1
ATOM 1262 O O . PHE A 1 156 ? 9.654 -16.398 -16.035 1.00 81.88 156 PHE A O 1
ATOM 1269 N N . GLU A 1 157 ? 11.296 -14.890 -16.215 1.00 80.44 157 GLU A N 1
ATOM 1270 C CA . GLU A 1 157 ? 11.688 -14.852 -14.806 1.00 80.44 157 GLU A CA 1
ATOM 1271 C C . GLU A 1 157 ? 10.572 -14.369 -13.869 1.00 80.44 157 GLU A C 1
ATOM 1273 O O . GLU A 1 157 ? 10.637 -14.586 -12.662 1.00 80.44 157 GLU A O 1
ATOM 1278 N N . ARG A 1 158 ? 9.530 -13.730 -14.415 1.00 78.12 158 ARG A N 1
ATOM 1279 C CA . ARG A 1 158 ? 8.355 -13.287 -13.655 1.00 78.12 158 ARG A CA 1
ATOM 1280 C C . ARG A 1 158 ? 7.189 -14.263 -13.722 1.00 78.12 158 ARG A C 1
ATOM 1282 O O . ARG A 1 158 ? 6.210 -14.036 -13.022 1.00 78.12 158 ARG A O 1
ATOM 1289 N N . VAL A 1 159 ? 7.240 -15.280 -14.581 1.00 79.19 159 VAL A N 1
ATOM 1290 C CA . VAL A 1 159 ? 6.157 -16.257 -14.744 1.00 79.19 159 VAL A CA 1
ATOM 1291 C C . VAL A 1 159 ? 6.326 -17.358 -13.706 1.00 79.19 159 VAL A C 1
ATOM 1293 O O . VAL A 1 159 ? 7.370 -17.999 -13.635 1.00 79.19 159 VAL A O 1
ATOM 1296 N N . GLY A 1 160 ? 5.292 -17.595 -12.903 1.00 78.06 160 GLY A N 1
ATOM 1297 C CA . GLY A 1 160 ? 5.363 -18.559 -11.808 1.00 78.06 160 GLY A CA 1
ATOM 1298 C C . GLY A 1 160 ? 4.412 -18.241 -10.663 1.00 78.06 160 GLY A C 1
ATOM 1299 O O . GLY A 1 160 ? 3.592 -17.323 -10.761 1.00 78.06 160 GLY A O 1
ATOM 1300 N N . GLY A 1 161 ? 4.507 -19.036 -9.595 1.00 68.50 161 GLY A N 1
ATOM 1301 C CA . GLY A 1 161 ? 3.750 -18.829 -8.362 1.00 68.50 161 GLY A CA 1
ATOM 1302 C C . GLY A 1 161 ? 4.095 -17.498 -7.692 1.00 68.50 161 GLY A C 1
ATOM 1303 O O . GLY A 1 161 ? 5.218 -17.013 -7.798 1.00 68.50 161 GLY A O 1
ATOM 1304 N N . ILE A 1 162 ? 3.106 -16.900 -7.033 1.00 74.12 162 ILE A N 1
ATOM 1305 C CA . ILE A 1 162 ? 3.284 -15.745 -6.151 1.00 74.12 162 ILE A CA 1
ATOM 1306 C C . ILE A 1 162 ? 3.257 -16.297 -4.723 1.00 74.12 162 ILE A C 1
ATOM 1308 O O . ILE A 1 162 ? 2.176 -16.641 -4.235 1.00 74.12 162 ILE A O 1
ATOM 1312 N N . ASP A 1 163 ? 4.431 -16.408 -4.103 1.00 58.56 163 ASP A N 1
ATOM 1313 C CA . ASP A 1 163 ? 4.593 -16.842 -2.708 1.00 58.56 163 ASP A CA 1
ATOM 1314 C C . ASP A 1 163 ? 4.242 -15.718 -1.713 1.00 58.56 163 ASP A C 1
ATOM 1316 O O . ASP A 1 163 ? 4.606 -14.542 -1.967 1.00 58.56 163 ASP A O 1
#

Sequence (163 aa):
YIKRVVGLPGDTVVYQNKQVYIKSKCDGAQSQCGKLTPVPLDFVERGEFVQDMAKLMRYTETLGDVKHDILRHPIREISPVNFYTQPGTRSNEWIVPEGHYFVLGDNRDNSRDSRFWGFVPDANLVGKAVAIWISFEFERRPEDLLPGWIPSGVRFERVGGID